Protein AF-A0A947CJM6-F1 (afdb_monomer_lite)

Sequence (156 aa):
FNEEPVSVTGTAVKIGDEDAYAATDVGSGFISVVLNGPQDYRLDVLNGTGSVVATSDRGGFGVEEAVQVSTTTGTYTLRVTVVDSTGGACDPPDFDGDCDVDFQDLLTMLASWGCVDCPADLDGGGVGFTDLLILLSAWGDFGGVEYQLEVLGRSG

Structure (mmCIF, N/CA/C/O backbone):
data_AF-A0A947CJM6-F1
#
_entry.id   AF-A0A947CJM6-F1
#
loop_
_atom_site.group_PDB
_atom_site.id
_atom_site.type_symbol
_atom_site.label_atom_id
_atom_site.label_alt_id
_atom_site.label_comp_id
_atom_site.label_asym_id
_atom_site.label_entity_id
_atom_site.label_seq_id
_atom_site.pdbx_PDB_ins_code
_atom_site.Cartn_x
_atom_site.Cartn_y
_atom_site.Cartn_z
_atom_site.occupancy
_atom_site.B_iso_or_equiv
_atom_site.auth_seq_id
_atom_site.auth_comp_id
_atom_site.auth_asym_id
_atom_site.auth_atom_id
_atom_site.pdbx_PDB_model_num
ATOM 1 N N . PHE A 1 1 ? -18.401 8.977 18.557 1.00 61.62 1 PHE A N 1
ATOM 2 C CA . PHE A 1 1 ? -18.809 8.421 17.253 1.00 61.62 1 PHE A CA 1
ATOM 3 C C . PHE A 1 1 ? -18.866 9.545 16.245 1.00 61.62 1 PHE A C 1
ATOM 5 O O . PHE A 1 1 ? -19.340 10.614 16.612 1.00 61.62 1 PHE A O 1
ATOM 12 N N . ASN A 1 2 ? -18.310 9.335 15.052 1.00 80.81 2 ASN A N 1
ATOM 13 C CA . ASN A 1 2 ? -18.264 10.349 14.002 1.00 80.81 2 ASN A CA 1
ATOM 14 C C . ASN A 1 2 ? -19.610 10.436 13.275 1.00 80.81 2 ASN A C 1
ATOM 16 O O . ASN A 1 2 ? -20.326 9.446 13.115 1.00 80.81 2 ASN A O 1
ATOM 20 N N . GLU A 1 3 ? -19.978 11.656 12.892 1.00 83.06 3 GLU A N 1
ATOM 21 C CA . GLU A 1 3 ? -21.223 11.920 12.167 1.00 83.06 3 GLU A CA 1
ATOM 22 C C . GLU A 1 3 ? -21.138 11.357 10.739 1.00 83.06 3 GLU A C 1
ATOM 24 O O . GLU A 1 3 ? -22.061 10.661 10.304 1.00 83.06 3 GLU A O 1
ATOM 29 N N . GLU A 1 4 ? -19.973 11.551 10.108 1.00 88.75 4 GLU A N 1
ATOM 30 C CA . GLU A 1 4 ? -19.600 11.122 8.756 1.00 88.75 4 GLU A CA 1
ATOM 31 C C . GLU A 1 4 ? -18.290 10.310 8.760 1.00 88.75 4 GLU A C 1
ATOM 33 O O . GLU A 1 4 ? -17.481 10.477 9.685 1.00 88.75 4 GLU A O 1
ATOM 38 N N . PRO A 1 5 ? -18.049 9.448 7.749 1.00 91.25 5 PRO A N 1
ATOM 39 C CA . PRO A 1 5 ? -16.796 8.711 7.614 1.00 91.25 5 PRO A CA 1
ATOM 40 C C . PRO A 1 5 ? -15.580 9.644 7.586 1.00 91.25 5 PRO A C 1
ATOM 42 O O . PRO A 1 5 ? -15.598 10.693 6.944 1.00 91.25 5 PRO A O 1
ATOM 45 N N . VAL A 1 6 ? -14.516 9.256 8.287 1.00 95.31 6 VAL A N 1
ATOM 46 C CA . VAL A 1 6 ? -13.206 9.911 8.180 1.00 95.31 6 VAL A CA 1
ATOM 47 C C . VAL A 1 6 ? -12.392 9.146 7.150 1.00 95.31 6 VAL A C 1
ATOM 49 O O . VAL A 1 6 ? -12.277 7.931 7.272 1.00 95.31 6 VAL A O 1
ATOM 52 N N . SER A 1 7 ? -11.836 9.854 6.171 1.00 94.81 7 SER A N 1
ATOM 53 C CA . SER A 1 7 ? -10.979 9.283 5.132 1.00 94.81 7 SER A CA 1
ATOM 54 C C . SER A 1 7 ? -9.518 9.670 5.368 1.00 94.81 7 SER A C 1
ATOM 56 O O . SER A 1 7 ? -9.224 10.801 5.770 1.00 94.81 7 SER A O 1
ATOM 58 N N . VAL A 1 8 ? -8.615 8.718 5.148 1.00 96.38 8 VAL A N 1
ATOM 59 C CA . VAL A 1 8 ? -7.165 8.872 5.239 1.00 96.38 8 VAL A CA 1
ATOM 60 C C . VAL A 1 8 ? -6.539 8.294 3.978 1.00 96.38 8 VAL A C 1
ATOM 62 O O . VAL A 1 8 ? -6.779 7.139 3.640 1.00 96.38 8 VAL A O 1
ATOM 65 N N . THR A 1 9 ? -5.707 9.087 3.309 1.00 95.19 9 THR A N 1
ATOM 66 C CA . THR A 1 9 ? -4.865 8.607 2.211 1.00 95.19 9 THR A CA 1
ATOM 67 C C . THR A 1 9 ? -3.552 8.076 2.775 1.00 95.19 9 THR A C 1
ATOM 69 O O . THR A 1 9 ? -2.869 8.788 3.517 1.00 95.19 9 THR A O 1
ATOM 72 N N . GLY A 1 10 ? -3.230 6.828 2.449 1.00 92.12 10 GLY A N 1
ATOM 73 C CA . GLY A 1 10 ? -1.949 6.192 2.748 1.00 92.12 10 GLY A CA 1
ATOM 74 C C . GLY A 1 10 ? -1.191 5.851 1.473 1.00 92.12 10 GLY A C 1
ATOM 75 O O . GLY A 1 10 ? -1.732 5.981 0.374 1.00 92.12 10 GLY A O 1
ATOM 76 N N . THR A 1 11 ? 0.060 5.424 1.620 1.00 87.12 11 THR A N 1
ATOM 77 C CA . THR A 1 11 ? 0.928 5.075 0.494 1.00 87.12 11 THR A CA 1
ATOM 78 C C . THR A 1 11 ? 1.601 3.753 0.798 1.00 87.12 11 THR A C 1
ATOM 80 O O . THR A 1 11 ? 2.413 3.678 1.709 1.00 87.12 11 THR A O 1
ATOM 83 N N . ALA A 1 12 ? 1.282 2.735 0.007 1.00 81.00 12 ALA A N 1
ATOM 84 C CA . ALA A 1 12 ? 1.970 1.458 0.036 1.00 81.00 12 ALA A CA 1
ATOM 85 C C . ALA A 1 12 ? 3.316 1.588 -0.674 1.00 81.00 12 ALA A C 1
ATOM 87 O O . ALA A 1 12 ? 3.343 1.858 -1.875 1.00 81.00 12 ALA A O 1
ATOM 88 N N . VAL A 1 13 ? 4.416 1.388 0.051 1.00 74.19 13 VAL A N 1
ATOM 89 C CA . VAL A 1 13 ? 5.767 1.520 -0.513 1.00 74.19 13 VAL A CA 1
ATOM 90 C C . VAL A 1 13 ? 6.457 0.195 -0.799 1.00 74.19 13 VAL A C 1
ATOM 92 O O . VAL A 1 13 ? 7.582 0.251 -1.268 1.00 74.19 13 VAL A O 1
ATOM 95 N N . LYS A 1 14 ? 5.858 -0.958 -0.461 1.00 74.38 14 LYS A N 1
ATOM 96 C CA . LYS A 1 14 ? 6.345 -2.310 -0.809 1.00 74.38 14 LYS A CA 1
ATOM 97 C C . LYS A 1 14 ? 5.405 -3.433 -0.387 1.00 74.38 14 LYS A C 1
ATOM 99 O O . LYS A 1 14 ? 4.573 -3.239 0.496 1.00 74.38 14 LYS A O 1
ATOM 104 N N . ILE A 1 15 ? 5.618 -4.649 -0.897 1.00 79.25 15 ILE A N 1
ATOM 105 C CA . ILE A 1 15 ? 5.040 -5.858 -0.285 1.00 79.25 15 ILE A CA 1
ATOM 106 C C . ILE A 1 15 ? 5.530 -5.988 1.167 1.00 79.25 15 ILE A C 1
ATOM 108 O O . ILE A 1 15 ? 6.717 -5.841 1.474 1.00 79.25 15 ILE A O 1
ATOM 112 N N . GLY A 1 16 ? 4.602 -6.273 2.082 1.00 82.62 16 GLY A N 1
ATOM 113 C CA . GLY A 1 16 ? 4.871 -6.351 3.516 1.00 82.62 16 GLY A CA 1
ATOM 114 C C . GLY A 1 16 ? 5.083 -4.995 4.189 1.00 82.62 16 GLY A C 1
ATOM 115 O O . GLY A 1 16 ? 5.429 -4.966 5.371 1.00 82.62 16 GLY A O 1
ATOM 116 N N . ASP A 1 17 ? 4.888 -3.888 3.468 1.00 86.12 17 ASP A N 1
ATOM 117 C CA . ASP A 1 17 ? 4.744 -2.578 4.087 1.00 86.12 17 ASP A CA 1
ATOM 118 C C . ASP A 1 17 ? 3.565 -2.583 5.063 1.00 86.12 17 ASP A C 1
ATOM 120 O O . ASP A 1 17 ? 2.527 -3.191 4.790 1.00 86.12 17 ASP A O 1
ATOM 124 N N . GLU A 1 18 ? 3.750 -1.939 6.213 1.00 93.44 18 GLU A N 1
ATOM 125 C CA . GLU A 1 18 ? 2.748 -1.859 7.271 1.00 93.44 18 GLU A CA 1
ATOM 126 C C . GLU A 1 18 ? 2.518 -0.404 7.669 1.00 93.44 18 GLU A C 1
ATOM 128 O O . GLU A 1 18 ? 3.366 0.227 8.304 1.00 93.44 18 GLU A O 1
ATOM 133 N N . ASP A 1 19 ? 1.304 0.070 7.420 1.00 95.19 19 ASP A N 1
ATOM 134 C CA . ASP A 1 19 ? 0.829 1.354 7.910 1.00 95.19 19 ASP A CA 1
ATOM 135 C C . ASP A 1 19 ? -0.121 1.159 9.090 1.00 95.19 19 ASP A C 1
ATOM 137 O O . ASP A 1 19 ? -0.973 0.266 9.102 1.00 95.19 19 ASP A O 1
ATOM 141 N N . ALA A 1 20 ? 0.006 2.014 10.107 1.00 96.62 20 ALA A N 1
ATOM 142 C CA . ALA A 1 20 ? -0.794 1.935 11.323 1.00 96.62 20 ALA A CA 1
ATOM 143 C C . ALA A 1 20 ? -1.471 3.269 11.655 1.00 96.62 20 ALA A C 1
ATOM 145 O O . ALA A 1 20 ? -0.815 4.271 11.947 1.00 96.62 20 ALA A O 1
ATOM 146 N N . TYR A 1 21 ? -2.801 3.245 11.723 1.00 97.31 21 TYR A N 1
ATOM 147 C CA . TYR A 1 21 ? -3.636 4.398 12.049 1.00 97.31 21 TYR A CA 1
ATOM 148 C C . TYR A 1 21 ? -4.348 4.203 13.382 1.00 97.31 21 TYR A C 1
ATOM 150 O O . TYR A 1 21 ? -4.883 3.133 13.673 1.00 97.31 21 TYR A O 1
ATOM 158 N N . ALA A 1 22 ? -4.381 5.247 14.208 1.00 96.56 22 ALA A N 1
ATOM 159 C CA . ALA A 1 22 ? -5.073 5.216 15.489 1.00 96.56 22 ALA A CA 1
ATOM 160 C C . ALA A 1 22 ? -6.489 5.795 15.363 1.00 96.56 22 ALA A C 1
ATOM 162 O O . ALA A 1 22 ? -6.661 6.976 15.070 1.00 96.56 22 ALA A O 1
ATOM 163 N N . ALA A 1 23 ? -7.498 4.983 15.670 1.00 94.75 23 ALA A N 1
ATOM 164 C CA . ALA A 1 23 ? -8.847 5.447 15.963 1.00 94.75 23 ALA A CA 1
ATOM 165 C C . ALA A 1 23 ? -8.960 5.677 17.477 1.00 94.75 23 ALA A C 1
ATOM 167 O O . ALA A 1 23 ? -9.034 4.723 18.256 1.00 94.75 23 ALA A O 1
ATOM 168 N N . THR A 1 24 ? -8.922 6.939 17.904 1.00 94.38 24 THR A N 1
ATOM 169 C CA . THR A 1 24 ? -9.022 7.338 19.317 1.00 94.38 24 THR A CA 1
ATOM 170 C C . THR A 1 24 ? -10.454 7.693 19.699 1.00 94.38 24 THR A C 1
ATOM 172 O O . THR A 1 24 ? -11.304 7.910 18.836 1.00 94.38 24 THR A O 1
ATOM 175 N N . ASP A 1 25 ? -10.727 7.746 21.006 1.00 92.19 25 ASP A N 1
ATOM 176 C CA . ASP A 1 25 ? -12.035 8.130 21.559 1.00 92.19 25 ASP A CA 1
ATOM 177 C C . ASP A 1 25 ? -13.211 7.328 20.970 1.00 92.19 25 ASP A C 1
ATOM 179 O O . ASP A 1 25 ? -14.347 7.805 20.848 1.00 92.19 25 ASP A O 1
ATOM 183 N N . VAL A 1 26 ? -12.938 6.071 20.605 1.00 94.12 26 VAL A N 1
ATOM 184 C CA . VAL A 1 26 ? -13.951 5.139 20.119 1.00 94.12 26 VAL A CA 1
ATOM 185 C C . VAL A 1 26 ? -14.883 4.831 21.282 1.00 94.12 26 VAL A C 1
ATOM 187 O O . VAL A 1 26 ? -14.425 4.597 22.397 1.00 94.12 26 VAL A O 1
ATOM 190 N N . GLY A 1 27 ? -16.193 4.876 21.038 1.00 92.94 27 GLY A N 1
ATOM 191 C CA . GLY A 1 27 ? -17.223 4.563 22.030 1.00 92.94 27 GLY A CA 1
ATOM 192 C C . GLY A 1 27 ? -17.668 3.101 21.978 1.00 92.94 27 GLY A C 1
ATOM 193 O O . GLY A 1 27 ? -17.211 2.317 21.146 1.00 92.94 27 GLY A O 1
ATOM 194 N N . SER A 1 28 ? -18.609 2.735 22.851 1.00 94.56 28 SER A N 1
ATOM 195 C CA . SER A 1 28 ? -19.275 1.429 22.771 1.00 94.56 28 SER A CA 1
ATOM 196 C C . SER A 1 28 ? -20.274 1.381 21.611 1.00 94.56 28 SER A C 1
ATOM 198 O O . SER A 1 28 ? -21.116 2.266 21.468 1.00 94.56 28 SER A O 1
ATOM 200 N N . GLY A 1 29 ? -20.161 0.370 20.754 1.00 94.75 29 GLY A N 1
ATOM 201 C CA . GLY A 1 29 ? -20.936 0.277 19.517 1.00 94.75 29 GLY A CA 1
ATOM 202 C C . GLY A 1 29 ? -20.188 -0.539 18.478 1.00 94.75 29 GLY A C 1
ATOM 203 O O . GLY A 1 29 ? -19.789 -1.666 18.768 1.00 94.75 29 GLY A O 1
ATOM 204 N N . PHE A 1 30 ? -19.982 0.025 17.291 1.00 95.25 30 PHE A N 1
ATOM 205 C CA . PHE A 1 30 ? -19.154 -0.586 16.257 1.00 95.25 30 PHE A CA 1
ATOM 206 C C . PHE A 1 30 ? -18.370 0.451 15.455 1.00 95.25 30 PHE A C 1
ATOM 208 O O . PHE A 1 30 ? -18.788 1.604 15.325 1.00 95.25 30 PHE A O 1
ATOM 215 N N . ILE A 1 31 ? -17.267 0.010 14.856 1.00 96.38 31 ILE A N 1
ATOM 216 C CA . ILE A 1 31 ? -16.603 0.711 13.754 1.00 96.38 31 ILE A CA 1
ATOM 217 C C . ILE A 1 31 ? -16.726 -0.124 12.483 1.00 96.38 31 ILE A C 1
ATOM 219 O O . ILE A 1 31 ? -16.662 -1.350 12.529 1.00 96.38 31 ILE A O 1
ATOM 223 N N . SER A 1 32 ? -16.943 0.556 11.366 1.00 96.44 32 SER A N 1
ATOM 224 C CA . SER A 1 32 ? -16.859 0.022 10.011 1.00 96.44 32 SER A CA 1
ATOM 225 C C . SER A 1 32 ? -15.638 0.651 9.368 1.00 96.44 32 SER A C 1
ATOM 227 O O . SER A 1 32 ? -15.464 1.868 9.449 1.00 96.44 32 SER A O 1
ATOM 229 N N . VAL A 1 33 ? -14.790 -0.178 8.785 1.00 97.06 33 VAL A N 1
ATOM 230 C CA . VAL A 1 33 ? -13.552 0.240 8.143 1.00 97.06 33 VAL A CA 1
ATOM 231 C C . VAL A 1 33 ? -13.589 -0.294 6.727 1.00 97.06 33 VAL A C 1
ATOM 233 O O . VAL A 1 33 ? -13.884 -1.475 6.540 1.00 97.06 33 VAL A O 1
ATOM 236 N N . VAL A 1 34 ? -13.336 0.583 5.767 1.00 96.19 34 VAL A N 1
ATOM 237 C CA . VAL A 1 34 ? -13.253 0.269 4.343 1.00 96.19 34 VAL A CA 1
ATOM 238 C C . VAL A 1 34 ? -11.881 0.723 3.868 1.00 96.19 34 VAL A C 1
ATOM 240 O O . VAL A 1 34 ? -11.470 1.842 4.157 1.00 96.19 34 VAL A O 1
ATOM 243 N N . LEU A 1 35 ? -11.171 -0.147 3.173 1.00 95.88 35 LEU A N 1
ATOM 244 C CA . LEU A 1 35 ? -9.894 0.116 2.540 1.00 95.88 35 LEU A CA 1
ATOM 245 C C . LEU A 1 35 ? -10.073 -0.110 1.043 1.00 95.88 35 LEU A C 1
ATOM 247 O O . LEU A 1 35 ? -10.676 -1.094 0.616 1.00 95.88 35 LEU A O 1
ATOM 251 N N . ASN A 1 36 ? -9.597 0.842 0.255 1.00 92.19 36 ASN A N 1
ATOM 252 C CA . ASN A 1 36 ? -9.654 0.778 -1.192 1.00 92.19 36 ASN A CA 1
ATOM 253 C C . ASN A 1 36 ? -8.326 1.260 -1.762 1.00 92.19 36 ASN A C 1
ATOM 255 O O . ASN A 1 36 ? -7.898 2.383 -1.500 1.00 92.19 36 ASN A O 1
ATOM 259 N N . GLY A 1 37 ? -7.688 0.418 -2.555 1.00 88.31 37 GLY A N 1
ATOM 260 C CA . GLY A 1 37 ? -6.484 0.748 -3.289 1.00 88.31 37 GLY A CA 1
ATOM 261 C C . GLY A 1 37 ? -6.279 -0.267 -4.408 1.00 88.31 37 GLY A C 1
ATOM 262 O O . GLY A 1 37 ? -7.024 -1.240 -4.503 1.00 88.31 37 GLY A O 1
ATOM 263 N N . PRO A 1 38 ? -5.295 -0.045 -5.281 1.00 83.50 38 PRO A N 1
ATOM 264 C CA . PRO A 1 38 ? -5.051 -0.921 -6.424 1.00 83.50 38 PRO A CA 1
ATOM 265 C C . PRO A 1 38 ? -4.290 -2.210 -6.073 1.00 83.50 38 PRO A C 1
ATOM 267 O O . PRO A 1 38 ? -4.341 -3.148 -6.863 1.00 83.50 38 PRO A O 1
ATOM 270 N N . GLN A 1 39 ? -3.599 -2.270 -4.929 1.00 83.31 39 GLN A N 1
ATOM 271 C CA . GLN A 1 39 ? -2.867 -3.468 -4.491 1.00 83.31 39 GLN A CA 1
ATOM 272 C C . GLN A 1 39 ? -3.782 -4.476 -3.779 1.00 83.31 39 GLN A C 1
ATOM 274 O O . GLN A 1 39 ? -4.969 -4.208 -3.591 1.00 83.31 39 GLN A O 1
ATOM 279 N N . ASP A 1 40 ? -3.239 -5.641 -3.421 1.00 87.06 40 ASP A N 1
ATOM 280 C CA . ASP A 1 40 ? -3.901 -6.596 -2.530 1.00 87.06 40 ASP A CA 1
ATOM 281 C C . ASP A 1 40 ? -3.500 -6.279 -1.088 1.00 87.06 40 ASP A C 1
ATOM 283 O O . ASP A 1 40 ? -2.312 -6.317 -0.730 1.00 87.06 40 ASP A O 1
ATOM 287 N N . TYR A 1 41 ? -4.480 -5.934 -0.257 1.00 91.31 41 TYR A N 1
ATOM 288 C CA . TYR A 1 41 ? -4.225 -5.528 1.113 1.00 91.31 41 TYR A CA 1
ATOM 289 C C . TYR A 1 41 ? -4.833 -6.501 2.113 1.00 91.31 41 TYR A C 1
ATOM 291 O O . TYR A 1 41 ? -5.884 -7.111 1.944 1.00 91.31 41 TYR A O 1
ATOM 299 N N . ARG A 1 42 ? -4.197 -6.545 3.275 1.00 95.06 42 ARG A N 1
ATOM 300 C CA . ARG A 1 42 ? -4.777 -7.079 4.491 1.00 95.06 42 ARG A CA 1
ATOM 301 C C . ARG A 1 42 ? -5.015 -5.945 5.465 1.00 95.06 42 ARG A C 1
ATOM 303 O O . ARG A 1 42 ? -4.113 -5.182 5.802 1.00 95.06 42 ARG A O 1
ATOM 310 N N . LEU A 1 43 ? -6.236 -5.895 5.976 1.00 97.25 43 LEU A N 1
ATOM 311 C CA . LEU A 1 43 ? -6.669 -4.959 6.997 1.00 97.25 43 LEU A CA 1
ATOM 312 C C . LEU A 1 43 ? -6.862 -5.694 8.325 1.00 97.25 43 LEU A C 1
ATOM 314 O O . LEU A 1 43 ? -7.789 -6.491 8.475 1.00 97.25 43 LEU A O 1
ATOM 318 N N . ASP A 1 44 ? -6.030 -5.387 9.316 1.00 98.06 44 ASP A N 1
ATOM 319 C CA . ASP A 1 44 ? -6.203 -5.838 10.696 1.00 98.06 44 ASP A CA 1
ATOM 320 C C . ASP A 1 44 ? -6.737 -4.694 11.571 1.00 98.06 44 ASP A C 1
ATOM 322 O O . ASP A 1 44 ? -6.233 -3.570 11.557 1.00 98.06 44 ASP A O 1
ATOM 326 N N . VAL A 1 45 ? -7.722 -4.994 12.415 1.00 98.12 45 VAL A N 1
ATOM 327 C CA . VAL A 1 45 ? -8.169 -4.098 13.485 1.00 98.12 45 VAL A CA 1
ATOM 328 C C . VAL A 1 45 ? -7.680 -4.645 14.813 1.00 98.12 45 VAL A C 1
ATOM 330 O O . VAL A 1 45 ? -8.022 -5.765 15.193 1.00 98.12 45 VAL A O 1
ATOM 333 N N . LEU A 1 46 ? -6.906 -3.852 15.547 1.00 98.38 46 LEU A N 1
ATOM 334 C CA . LEU A 1 46 ? -6.351 -4.201 16.847 1.00 98.38 46 LEU A CA 1
ATOM 335 C C . LEU A 1 46 ? -7.000 -3.359 17.945 1.00 98.38 46 LEU A C 1
ATOM 337 O O . LEU A 1 46 ? -7.266 -2.173 17.763 1.00 98.38 46 LEU A O 1
ATOM 341 N N . ASN A 1 47 ? -7.254 -3.963 19.103 1.00 97.00 47 ASN A N 1
ATOM 342 C CA . ASN A 1 47 ? -7.736 -3.242 20.281 1.00 97.00 47 ASN A CA 1
ATOM 343 C C . ASN A 1 47 ? -6.595 -2.495 21.005 1.00 97.00 47 ASN A C 1
ATOM 345 O O . ASN A 1 47 ? -5.420 -2.629 20.664 1.00 97.00 47 ASN A O 1
ATOM 349 N N . GLY A 1 48 ? -6.928 -1.769 22.076 1.00 94.44 48 GLY A N 1
ATOM 350 C CA . GLY A 1 48 ? -5.949 -1.024 22.879 1.00 94.44 48 GLY A CA 1
ATOM 351 C C . GLY A 1 48 ? -4.875 -1.871 23.581 1.00 94.44 48 GLY A C 1
ATOM 352 O O . GLY A 1 48 ? -3.926 -1.305 24.116 1.00 94.44 48 GLY A O 1
ATOM 353 N N . THR A 1 49 ? -4.991 -3.207 23.587 1.00 95.75 49 THR A N 1
ATOM 354 C CA . THR A 1 49 ? -3.938 -4.120 24.071 1.00 95.75 49 THR A CA 1
ATOM 355 C C . THR A 1 49 ? -3.053 -4.658 22.943 1.00 95.75 49 THR A C 1
ATOM 357 O O . THR A 1 49 ? -2.173 -5.472 23.205 1.00 95.75 49 THR A O 1
ATOM 360 N N . GLY A 1 50 ? -3.287 -4.241 21.694 1.00 95.00 50 GLY A N 1
ATOM 361 C CA . GLY A 1 50 ? -2.575 -4.726 20.512 1.00 95.00 50 GLY A CA 1
ATOM 362 C C . GLY A 1 50 ? -3.020 -6.113 20.045 1.00 95.00 50 GLY A C 1
ATOM 363 O O . GLY A 1 50 ? -2.312 -6.752 19.274 1.00 95.00 50 GLY A O 1
ATOM 364 N N . SER A 1 51 ? -4.166 -6.617 20.510 1.00 96.81 51 SER A N 1
ATOM 365 C CA . SER A 1 51 ? -4.722 -7.882 20.025 1.00 96.81 51 SER A CA 1
ATOM 366 C C . SER A 1 51 ? -5.588 -7.633 18.799 1.00 96.81 51 SER A C 1
ATOM 368 O O . SER A 1 51 ? -6.465 -6.770 18.840 1.00 96.81 51 SER A O 1
ATOM 370 N N . VAL A 1 52 ? -5.373 -8.412 17.738 1.00 97.69 52 VAL A N 1
ATOM 371 C CA . VAL A 1 52 ? -6.233 -8.401 16.548 1.00 97.69 52 VAL A CA 1
ATOM 372 C C . VAL A 1 52 ? -7.635 -8.859 16.952 1.00 97.69 52 VAL A C 1
ATOM 374 O O . VAL A 1 52 ? -7.813 -9.953 17.487 1.00 97.69 52 VAL A O 1
ATOM 377 N N . VAL A 1 53 ? -8.621 -7.995 16.735 1.00 97.56 53 VAL A N 1
ATOM 378 C CA . VAL A 1 53 ? -10.043 -8.250 17.002 1.00 97.56 53 VAL A CA 1
ATOM 379 C C . VAL A 1 53 ? -10.842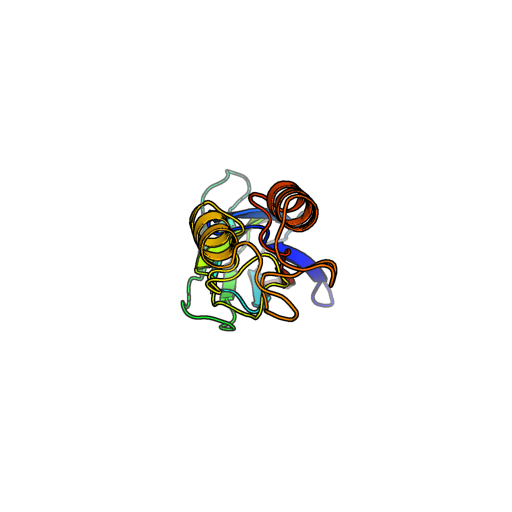 -8.502 15.729 1.00 97.56 53 VAL A C 1
ATOM 381 O O . VAL A 1 53 ? -11.932 -9.064 15.808 1.00 97.56 53 VAL A O 1
ATOM 384 N N . ALA A 1 54 ? -10.310 -8.115 14.570 1.00 97.25 54 ALA A N 1
ATOM 385 C CA . ALA A 1 54 ? -10.864 -8.450 13.268 1.00 97.25 54 ALA A CA 1
ATOM 386 C C . ALA A 1 54 ? -9.779 -8.374 12.182 1.00 97.25 54 ALA A C 1
ATOM 388 O O . ALA A 1 54 ? -8.849 -7.581 12.305 1.00 97.25 54 ALA A O 1
ATOM 389 N N . THR A 1 55 ? -9.940 -9.165 11.122 1.00 96.94 55 THR A N 1
ATOM 390 C CA . THR A 1 55 ? -9.084 -9.160 9.928 1.00 96.94 55 THR A CA 1
ATOM 391 C C . THR A 1 55 ? -9.974 -9.226 8.692 1.00 96.94 55 THR A C 1
ATOM 393 O O . THR A 1 55 ? -10.947 -9.984 8.679 1.00 96.94 55 THR A O 1
ATOM 396 N N . SER A 1 56 ? -9.637 -8.457 7.663 1.00 96.12 56 SER A N 1
ATOM 397 C CA . SER A 1 56 ? -10.152 -8.608 6.306 1.00 96.12 56 SER A CA 1
ATOM 398 C C . SER A 1 56 ? -8.974 -8.792 5.362 1.00 96.12 56 SER A C 1
ATOM 400 O O . SER A 1 56 ? -8.051 -7.989 5.362 1.00 96.12 56 SER A O 1
ATOM 402 N N . ASP A 1 57 ? -9.037 -9.858 4.581 1.00 92.25 57 ASP A N 1
ATOM 403 C CA . ASP A 1 57 ? -8.081 -10.234 3.543 1.00 92.25 57 ASP A CA 1
ATOM 404 C C . ASP A 1 57 ? -8.940 -10.901 2.468 1.00 92.25 57 ASP A C 1
ATOM 406 O O . ASP A 1 57 ? -9.195 -12.110 2.501 1.00 92.25 57 ASP A O 1
ATOM 410 N N . ARG A 1 58 ? -9.617 -10.067 1.665 1.00 85.38 58 ARG A N 1
ATOM 411 C CA . ARG A 1 58 ? -10.544 -10.578 0.641 1.00 85.38 58 ARG A CA 1
ATOM 412 C C . ARG A 1 58 ? -9.783 -11.123 -0.565 1.00 85.38 58 ARG A C 1
ATOM 414 O O . ARG A 1 58 ? -10.390 -11.873 -1.335 1.00 85.38 58 ARG A O 1
ATOM 421 N N . GLY A 1 59 ? -8.488 -10.817 -0.639 1.00 74.81 59 GLY A N 1
ATOM 422 C CA . GLY A 1 59 ? -7.562 -11.242 -1.662 1.00 74.81 59 GLY A CA 1
ATOM 423 C C . GLY A 1 59 ? -7.866 -10.615 -3.013 1.00 74.81 59 GLY A C 1
ATOM 424 O O . GLY A 1 59 ? -9.019 -10.359 -3.378 1.00 74.81 59 GLY A O 1
ATOM 425 N N . GLY A 1 60 ? -6.819 -10.486 -3.811 1.00 69.25 60 GLY A N 1
ATOM 426 C CA . GLY A 1 60 ? -6.913 -10.006 -5.175 1.00 69.25 60 GLY A CA 1
ATOM 427 C C . GLY A 1 60 ? -6.867 -8.487 -5.289 1.00 69.25 60 GLY A C 1
ATOM 428 O O . GLY A 1 60 ? -7.274 -7.722 -4.426 1.00 69.25 60 GLY A O 1
ATOM 429 N N . PHE A 1 61 ? -6.367 -8.058 -6.434 1.00 71.75 61 PHE A N 1
ATOM 430 C CA . PHE A 1 61 ? -6.018 -6.671 -6.692 1.00 71.75 61 PHE A CA 1
ATOM 431 C C . PHE A 1 61 ? -7.227 -5.782 -6.934 1.00 71.75 61 PHE A C 1
ATOM 433 O O . PHE A 1 61 ? -8.181 -6.178 -7.617 1.00 71.75 61 PHE A O 1
ATOM 440 N N . GLY A 1 62 ? -7.175 -4.559 -6.407 1.00 70.69 62 GLY A N 1
ATOM 441 C CA . GLY A 1 62 ? -8.288 -3.619 -6.513 1.00 70.69 62 GLY A CA 1
ATOM 442 C C . GLY A 1 62 ? -9.549 -4.095 -5.789 1.00 70.69 62 GLY A C 1
ATOM 443 O O . GLY A 1 62 ? -10.633 -3.548 -6.017 1.00 70.69 62 GLY A O 1
ATOM 444 N N . VAL A 1 63 ? -9.437 -5.145 -4.971 1.00 80.56 63 VAL A N 1
ATOM 445 C CA . VAL A 1 63 ? -10.521 -5.621 -4.128 1.00 80.56 63 VAL A CA 1
ATOM 446 C C . VAL A 1 63 ? -10.483 -4.815 -2.844 1.00 80.56 63 VAL A C 1
ATOM 448 O O . VAL A 1 63 ? -9.454 -4.620 -2.225 1.00 80.56 63 VAL A O 1
ATOM 451 N N . GLU A 1 64 ? -11.645 -4.309 -2.468 1.00 86.81 64 GLU A N 1
ATOM 452 C CA . GLU A 1 64 ? -11.842 -3.597 -1.215 1.00 86.81 64 GLU A CA 1
ATOM 453 C C . GLU A 1 64 ? -11.745 -4.556 -0.022 1.00 86.81 64 GLU A C 1
ATOM 455 O O . GLU A 1 64 ? -12.510 -5.528 0.051 1.00 86.81 64 GLU A O 1
ATOM 460 N N . GLU A 1 65 ? -10.954 -4.220 0.994 1.00 94.06 65 GLU A N 1
ATOM 461 C CA . GLU A 1 65 ? -11.097 -4.781 2.333 1.00 94.06 65 GLU A CA 1
ATOM 462 C C . GLU A 1 65 ? -12.141 -3.972 3.089 1.00 94.06 65 GLU A C 1
ATOM 464 O O . GLU A 1 65 ? -12.037 -2.759 3.242 1.00 94.06 65 GLU A O 1
ATOM 469 N N . ALA A 1 66 ? -13.144 -4.644 3.647 1.00 95.06 66 ALA A N 1
ATOM 470 C CA . ALA A 1 66 ? -14.006 -3.981 4.612 1.00 95.06 66 ALA A CA 1
ATOM 471 C C . ALA A 1 66 ? -14.420 -4.907 5.734 1.00 95.06 66 ALA A C 1
ATOM 473 O O . ALA A 1 66 ? -14.772 -6.073 5.519 1.00 95.06 66 ALA A O 1
ATOM 474 N N . VAL A 1 67 ? -14.411 -4.338 6.931 1.00 96.44 67 VAL A N 1
ATOM 475 C CA . VAL A 1 67 ? -14.664 -5.032 8.182 1.00 96.44 67 VAL A CA 1
ATOM 476 C C . VAL A 1 67 ? -15.504 -4.158 9.101 1.00 96.44 67 VAL A C 1
ATOM 478 O O . VAL A 1 67 ? -15.301 -2.950 9.209 1.00 96.44 67 VAL A O 1
ATOM 481 N N . GLN A 1 68 ? -16.454 -4.783 9.789 1.00 96.31 68 GLN A N 1
ATOM 482 C CA . GLN A 1 68 ? -17.205 -4.162 10.871 1.00 96.31 68 GLN A CA 1
ATOM 483 C C . GLN A 1 68 ? -16.879 -4.902 12.164 1.00 96.31 68 GLN A C 1
ATOM 485 O O . GLN A 1 68 ? -16.953 -6.130 12.215 1.00 96.31 68 GLN A O 1
ATOM 490 N N . VAL A 1 69 ? -16.527 -4.166 13.214 1.00 96.25 69 VAL A N 1
ATOM 491 C CA . VAL A 1 69 ? -16.163 -4.751 14.506 1.00 96.25 69 VAL A CA 1
ATOM 492 C C . VAL A 1 69 ? -16.863 -4.029 15.644 1.00 96.25 69 VAL A C 1
ATOM 494 O O . VAL A 1 69 ? -16.939 -2.800 15.672 1.00 96.25 69 VAL A O 1
ATOM 497 N N . SER A 1 70 ? -17.387 -4.806 16.592 1.00 96.31 70 SER A N 1
ATOM 498 C CA . SER A 1 70 ? -17.964 -4.271 17.822 1.00 96.31 70 SER A CA 1
ATOM 499 C C . SER A 1 70 ? -16.873 -3.677 18.704 1.00 96.31 70 SER A C 1
ATOM 501 O O . SER A 1 70 ? -15.821 -4.286 18.909 1.00 96.31 70 SER A O 1
ATOM 503 N N . THR A 1 71 ? -17.142 -2.510 19.273 1.00 95.81 71 THR A N 1
ATOM 504 C CA . THR A 1 71 ? -16.170 -1.756 20.060 1.00 95.81 71 THR A CA 1
ATOM 505 C C . THR A 1 71 ? -16.635 -1.532 21.488 1.00 95.81 71 THR A C 1
ATOM 507 O O . THR A 1 71 ? -17.825 -1.399 21.780 1.00 95.81 71 THR A O 1
ATOM 510 N N . THR A 1 72 ? -15.665 -1.459 22.393 1.00 95.19 72 THR A N 1
ATOM 511 C CA . THR A 1 72 ? -15.806 -0.845 23.716 1.00 95.19 72 THR A CA 1
ATOM 512 C C . THR A 1 72 ? -15.091 0.497 23.718 1.00 95.19 72 THR A C 1
ATOM 514 O O . THR A 1 72 ? -14.296 0.772 22.822 1.00 95.19 72 THR A O 1
ATOM 517 N N . THR A 1 73 ? -15.328 1.321 24.741 1.00 94.88 73 THR A N 1
ATOM 518 C CA . THR A 1 73 ? -14.636 2.606 24.838 1.00 94.88 73 THR A CA 1
ATOM 519 C C . THR A 1 73 ? -13.118 2.42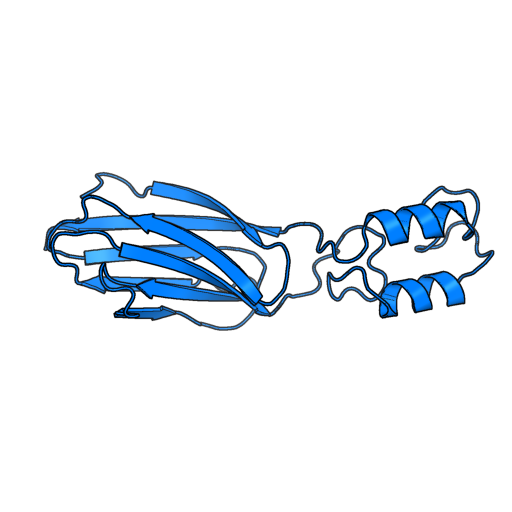2 24.867 1.00 94.88 73 THR A C 1
ATOM 521 O O . THR A 1 73 ? -12.616 1.673 25.707 1.00 94.88 73 THR A O 1
ATOM 524 N N . GLY A 1 74 ? -12.391 3.104 23.983 1.00 94.81 74 GLY A N 1
ATOM 525 C CA . GLY A 1 74 ? -10.931 3.039 23.948 1.00 94.81 74 GLY A CA 1
ATOM 526 C C . GLY A 1 74 ? -10.317 3.468 22.619 1.00 94.81 74 GLY A C 1
ATOM 527 O O . GLY A 1 74 ? -10.939 4.167 21.822 1.00 94.81 74 GLY A O 1
ATOM 528 N N . THR A 1 75 ? -9.079 3.029 22.405 1.00 96.50 75 THR A N 1
ATOM 529 C CA . THR A 1 75 ? -8.327 3.237 21.163 1.00 96.50 75 THR A CA 1
ATOM 530 C C . THR A 1 75 ? -8.221 1.923 20.405 1.00 96.50 75 THR A C 1
ATOM 532 O O . THR A 1 75 ? -7.984 0.875 21.012 1.00 96.50 75 THR A O 1
ATOM 535 N N . TYR A 1 76 ? -8.366 1.999 19.087 1.00 97.62 76 TYR A N 1
ATOM 536 C CA . TYR A 1 76 ? -8.142 0.895 18.163 1.00 97.62 76 TYR A CA 1
ATOM 537 C C . TYR A 1 76 ? -7.062 1.279 17.156 1.00 97.62 76 TYR A C 1
ATOM 539 O O . TYR A 1 76 ? -6.941 2.446 16.781 1.00 97.62 76 TYR A O 1
ATOM 547 N N . THR A 1 77 ? -6.282 0.298 16.719 1.00 98.31 77 THR A N 1
ATOM 548 C CA . THR A 1 77 ? -5.309 0.462 15.639 1.00 98.31 77 THR A CA 1
ATOM 549 C C . THR A 1 77 ? -5.846 -0.214 14.392 1.00 98.31 77 THR A C 1
ATOM 551 O O . THR A 1 77 ? -6.240 -1.375 14.443 1.00 98.31 77 THR A O 1
ATOM 554 N N . LEU A 1 78 ? -5.855 0.514 13.285 1.00 97.88 78 LEU A N 1
ATOM 555 C CA . LEU A 1 78 ? -6.123 -0.003 11.953 1.00 97.88 78 LEU A CA 1
ATOM 556 C C . LEU A 1 78 ? -4.768 -0.220 11.302 1.00 97.88 78 LEU A C 1
ATOM 558 O O . LEU A 1 78 ? -4.021 0.743 11.128 1.00 97.88 78 LEU A O 1
ATOM 562 N N . ARG A 1 79 ? -4.426 -1.473 11.033 1.00 97.62 79 ARG A N 1
ATOM 563 C CA . ARG A 1 79 ? -3.182 -1.833 10.369 1.00 97.62 79 ARG A CA 1
ATOM 564 C C . ARG A 1 79 ? -3.490 -2.276 8.954 1.00 97.62 79 ARG A C 1
ATOM 566 O O . ARG A 1 79 ? -4.272 -3.204 8.766 1.00 97.62 79 ARG A O 1
ATOM 573 N N . VAL A 1 80 ? -2.870 -1.601 8.003 1.00 96.38 80 VAL A N 1
ATOM 574 C CA . VAL A 1 80 ? -2.917 -1.928 6.584 1.00 96.38 80 VAL A CA 1
ATOM 575 C C . VAL A 1 80 ? -1.597 -2.593 6.234 1.00 96.38 80 VAL A C 1
ATOM 577 O O . VAL A 1 80 ? -0.540 -2.063 6.566 1.00 96.38 80 VAL A O 1
ATOM 580 N N . THR A 1 81 ? -1.661 -3.758 5.601 1.00 94.12 81 THR A N 1
ATOM 581 C CA . THR A 1 81 ? -0.491 -4.494 5.127 1.00 94.12 81 THR A CA 1
ATOM 582 C C . THR A 1 81 ? -0.661 -4.804 3.654 1.00 94.12 81 THR A C 1
ATOM 584 O O . THR A 1 81 ? -1.697 -5.335 3.268 1.00 94.12 81 THR A O 1
ATOM 587 N N . VAL A 1 82 ? 0.350 -4.526 2.839 1.00 89.06 82 VAL A N 1
ATOM 588 C CA . VAL A 1 82 ? 0.367 -4.972 1.438 1.00 89.06 82 VAL A CA 1
ATOM 589 C C . VAL A 1 82 ? 0.729 -6.454 1.411 1.00 89.06 82 VAL A C 1
ATOM 591 O O . VAL A 1 82 ? 1.797 -6.837 1.895 1.00 89.06 82 VAL A O 1
ATOM 594 N N . VAL A 1 83 ? -0.164 -7.295 0.892 1.00 87.19 83 VAL A N 1
ATOM 595 C CA . VAL A 1 83 ? 0.020 -8.757 0.854 1.00 87.19 83 VAL A CA 1
ATOM 596 C C . VAL A 1 83 ? 0.534 -9.213 -0.501 1.00 87.19 83 VAL A C 1
ATOM 598 O O . VAL A 1 83 ? 1.381 -10.102 -0.560 1.00 87.19 83 VAL A O 1
ATOM 601 N N . ASP A 1 84 ? 0.046 -8.583 -1.562 1.00 78.12 84 ASP A N 1
ATOM 602 C CA . ASP A 1 84 ? 0.460 -8.821 -2.937 1.00 78.12 84 ASP A CA 1
ATOM 603 C C . ASP A 1 84 ? 0.379 -7.498 -3.711 1.00 78.12 84 ASP A C 1
ATOM 605 O O . ASP A 1 84 ? -0.420 -6.614 -3.377 1.00 78.12 84 ASP A O 1
ATOM 609 N N . SER A 1 85 ? 1.196 -7.355 -4.748 1.00 69.94 85 SER A N 1
ATOM 610 C CA . SER A 1 85 ? 1.142 -6.213 -5.653 1.00 69.94 85 SER A CA 1
ATOM 611 C C . SER A 1 85 ? 0.934 -6.658 -7.091 1.00 69.94 85 SER A C 1
ATOM 613 O O . SER A 1 85 ? 1.683 -7.465 -7.633 1.00 69.94 85 SER A O 1
ATOM 615 N N . THR A 1 86 ? -0.097 -6.119 -7.747 1.00 58.03 86 THR A N 1
ATOM 616 C CA . THR A 1 86 ? -0.174 -6.227 -9.205 1.00 58.03 86 THR A CA 1
ATOM 617 C C . THR A 1 86 ? 0.757 -5.196 -9.773 1.00 58.03 86 THR A C 1
ATOM 619 O O . THR A 1 86 ? 0.614 -4.024 -9.425 1.00 58.03 86 THR A O 1
ATOM 622 N N . GLY A 1 87 ? 1.574 -5.621 -10.733 1.00 52.41 87 GLY A N 1
ATOM 623 C CA . GLY A 1 87 ? 2.192 -4.779 -11.749 1.00 52.41 87 GLY A CA 1
ATOM 624 C C . GLY A 1 87 ? 1.189 -3.869 -12.461 1.00 52.41 87 GLY A C 1
ATOM 625 O O . GLY A 1 87 ? 0.808 -4.093 -13.612 1.00 52.41 87 GLY A O 1
ATOM 626 N N . GLY A 1 88 ? 0.738 -2.817 -11.776 1.00 49.00 88 GLY A N 1
ATOM 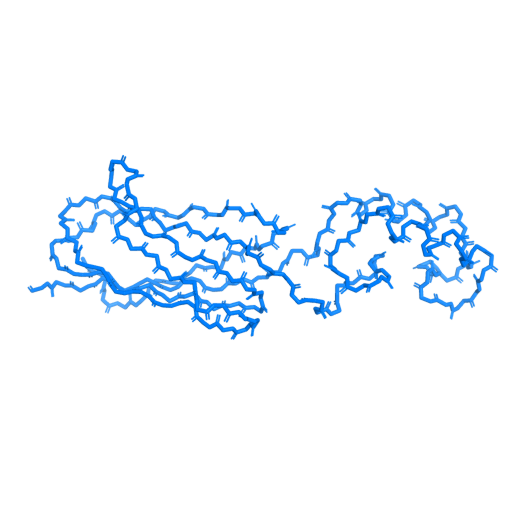627 C CA . GLY A 1 88 ? 0.473 -1.547 -12.425 1.00 49.00 88 GLY A CA 1
ATOM 628 C C . GLY A 1 88 ? 1.772 -1.107 -13.086 1.00 49.00 88 GLY A C 1
ATOM 629 O O . GLY A 1 88 ? 2.837 -1.548 -12.678 1.00 49.00 88 GLY A O 1
ATOM 630 N N . ALA A 1 89 ? 1.700 -0.296 -14.140 1.00 50.06 89 ALA A N 1
ATOM 631 C CA . ALA A 1 89 ? 2.908 0.267 -14.729 1.00 50.06 89 ALA A CA 1
ATOM 632 C C . ALA A 1 89 ? 3.577 1.162 -13.677 1.00 50.06 89 ALA A C 1
ATOM 634 O O . ALA A 1 89 ? 3.256 2.344 -13.577 1.00 50.06 89 ALA A O 1
ATOM 635 N N . CYS A 1 90 ? 4.416 0.564 -12.842 1.00 61.94 90 CYS A N 1
ATOM 636 C CA . CYS A 1 90 ? 5.368 1.270 -12.033 1.00 61.94 90 CYS A CA 1
ATOM 637 C C . CYS A 1 90 ? 6.298 1.969 -13.023 1.00 61.94 90 CYS A C 1
ATOM 639 O O . CYS A 1 90 ? 6.653 1.429 -14.078 1.00 61.94 90 CYS A O 1
ATOM 641 N N . ASP A 1 91 ? 6.505 3.263 -12.788 1.00 70.94 91 ASP A N 1
ATOM 642 C CA . ASP A 1 91 ? 7.279 4.080 -13.709 1.00 70.94 91 ASP A CA 1
ATOM 643 C C . ASP A 1 91 ? 8.700 3.493 -13.819 1.00 70.94 91 ASP A C 1
ATOM 645 O O . ASP A 1 91 ? 9.201 2.912 -12.850 1.00 70.94 91 ASP A O 1
ATOM 649 N N . PRO A 1 92 ? 9.382 3.637 -14.971 1.00 81.25 92 PRO A N 1
ATOM 650 C CA . PRO A 1 92 ? 10.778 3.238 -15.088 1.00 81.25 92 PRO A CA 1
ATOM 651 C C . PRO A 1 92 ? 11.591 3.793 -13.905 1.00 81.25 92 PRO A C 1
ATOM 653 O O . PRO A 1 92 ? 11.431 4.971 -13.565 1.00 81.25 92 PRO A O 1
ATOM 656 N N . PRO A 1 93 ? 12.467 2.987 -13.286 1.00 87.31 93 PRO A N 1
ATOM 657 C CA . PRO A 1 93 ? 13.220 1.903 -13.911 1.00 87.31 93 PRO A CA 1
ATOM 658 C C . PRO A 1 93 ? 12.806 0.474 -13.512 1.00 87.31 93 PRO A C 1
ATOM 660 O O . PRO A 1 93 ? 13.651 -0.411 -13.612 1.00 87.31 93 PRO A O 1
ATOM 663 N N . ASP A 1 94 ? 11.554 0.243 -13.107 1.00 86.19 94 ASP A N 1
ATOM 664 C CA . ASP A 1 94 ? 10.972 -1.110 -13.080 1.00 86.19 94 ASP A CA 1
ATOM 665 C C . ASP A 1 94 ? 10.750 -1.583 -14.530 1.00 86.19 94 ASP A C 1
ATOM 667 O O . ASP A 1 94 ? 10.017 -0.965 -15.313 1.00 86.19 94 ASP A O 1
ATOM 671 N N . PHE A 1 95 ? 11.449 -2.641 -14.931 1.00 87.56 95 PHE A N 1
ATOM 672 C CA . PHE A 1 95 ? 11.433 -3.161 -16.294 1.00 87.56 95 PHE A CA 1
ATOM 673 C C . PHE A 1 95 ? 10.785 -4.532 -16.430 1.00 87.56 95 PHE A C 1
ATOM 675 O O . PHE A 1 95 ? 10.493 -4.930 -17.566 1.00 87.56 95 PHE A O 1
ATOM 682 N N . ASP A 1 96 ? 10.599 -5.270 -15.339 1.00 83.88 96 ASP A N 1
ATOM 683 C CA . ASP A 1 96 ? 9.918 -6.563 -15.376 1.00 83.88 96 ASP A CA 1
ATOM 684 C C . ASP A 1 96 ? 8.451 -6.494 -14.916 1.00 83.88 96 ASP A C 1
ATOM 686 O O . ASP A 1 96 ? 7.676 -7.418 -15.198 1.00 83.88 96 ASP A O 1
ATOM 690 N N . GLY A 1 97 ? 8.045 -5.336 -14.393 1.00 76.69 97 GLY A N 1
ATOM 691 C CA . GLY A 1 97 ? 6.680 -4.972 -14.058 1.00 76.69 97 GLY A CA 1
ATOM 692 C C . GLY A 1 97 ? 6.206 -5.581 -12.749 1.00 76.69 97 GLY A C 1
ATOM 693 O O . GLY A 1 97 ? 4.996 -5.782 -12.602 1.00 76.69 97 GLY A O 1
ATOM 694 N N . ASP A 1 98 ? 7.112 -5.940 -11.841 1.00 72.38 98 ASP A N 1
ATOM 695 C CA . ASP A 1 98 ? 6.764 -6.437 -10.511 1.00 72.38 98 ASP A CA 1
ATOM 696 C C . ASP A 1 98 ? 6.616 -5.323 -9.459 1.00 72.38 98 ASP A C 1
ATOM 698 O O . ASP A 1 98 ? 6.210 -5.598 -8.325 1.00 72.38 98 ASP A O 1
ATOM 702 N N . CYS A 1 99 ? 6.789 -4.063 -9.877 1.00 72.75 99 CYS A N 1
ATOM 703 C CA . CYS A 1 99 ? 6.749 -2.867 -9.046 1.00 72.75 99 CYS A CA 1
ATOM 704 C C . CYS A 1 99 ? 7.861 -2.778 -8.007 1.00 72.75 99 CYS A C 1
ATOM 706 O O . CYS A 1 99 ? 7.778 -1.929 -7.123 1.00 72.75 99 CYS A O 1
ATOM 708 N N . ASP A 1 100 ? 8.899 -3.591 -8.124 1.00 77.75 100 ASP A N 1
ATOM 709 C CA . ASP A 1 100 ? 10.159 -3.427 -7.432 1.00 77.75 100 ASP A CA 1
ATOM 710 C C . ASP A 1 100 ? 11.174 -2.767 -8.379 1.00 77.75 100 ASP A C 1
ATOM 712 O O . ASP A 1 100 ? 11.128 -2.923 -9.592 1.00 77.75 100 ASP A O 1
ATOM 716 N N . VAL A 1 101 ? 12.106 -1.989 -7.826 1.00 84.94 101 VAL A N 1
ATOM 717 C CA . VAL A 1 101 ? 13.350 -1.658 -8.535 1.00 84.94 101 VAL A CA 1
ATOM 718 C C . VAL A 1 101 ? 14.473 -2.405 -7.848 1.00 84.94 101 VAL A C 1
ATOM 720 O O . VAL A 1 101 ? 15.046 -1.939 -6.853 1.00 84.94 101 VAL A O 1
ATOM 723 N N . ASP A 1 102 ? 14.792 -3.580 -8.366 1.00 88.06 102 ASP A N 1
ATOM 724 C CA . ASP A 1 102 ? 15.700 -4.506 -7.721 1.00 88.06 102 ASP A CA 1
ATOM 725 C C . ASP A 1 102 ? 16.772 -5.079 -8.668 1.00 88.06 102 ASP A C 1
ATOM 727 O O . ASP A 1 102 ? 17.220 -4.477 -9.653 1.00 88.06 102 ASP A O 1
ATOM 731 N N . PHE A 1 103 ? 17.324 -6.229 -8.285 1.00 93.75 103 PHE A N 1
ATOM 732 C CA . PHE A 1 103 ? 18.354 -6.884 -9.068 1.00 93.75 103 PHE A CA 1
ATOM 733 C C . PHE A 1 103 ? 17.865 -7.352 -10.443 1.00 93.75 103 PHE A C 1
ATOM 735 O O . PHE A 1 103 ? 18.668 -7.398 -11.379 1.00 93.75 103 PHE A O 1
ATOM 742 N N . GLN A 1 104 ? 16.594 -7.705 -10.580 1.00 92.62 104 GLN A N 1
ATOM 743 C CA . GLN A 1 104 ? 16.012 -8.173 -11.823 1.00 92.62 104 GLN A CA 1
ATOM 744 C C . GLN A 1 104 ? 15.892 -7.028 -12.842 1.00 92.62 104 GLN A C 1
ATOM 746 O O . GLN A 1 104 ? 16.282 -7.216 -14.002 1.00 92.62 104 GLN A O 1
ATOM 751 N N . ASP A 1 105 ? 15.555 -5.814 -12.406 1.00 91.62 105 ASP A N 1
ATOM 752 C CA . ASP A 1 105 ? 15.593 -4.606 -13.245 1.00 91.62 105 ASP A CA 1
ATOM 753 C C . ASP A 1 105 ? 17.004 -4.240 -13.668 1.00 91.62 105 ASP A C 1
ATOM 755 O O . ASP A 1 105 ? 17.266 -3.937 -14.837 1.00 91.62 105 ASP A O 1
ATOM 759 N N . LEU A 1 106 ? 17.962 -4.343 -12.741 1.00 96.00 106 LEU A N 1
ATOM 760 C CA . LEU A 1 106 ? 19.369 -4.134 -13.063 1.00 96.00 106 LEU A CA 1
ATOM 761 C C . LEU A 1 106 ? 19.839 -5.102 -14.149 1.00 96.00 106 LEU A C 1
ATOM 763 O O . LEU A 1 106 ? 20.546 -4.698 -15.074 1.00 96.00 106 LEU A O 1
ATOM 767 N N . LEU A 1 107 ? 19.458 -6.378 -14.061 1.00 97.00 107 LEU A N 1
ATOM 768 C CA . LEU A 1 107 ? 19.778 -7.350 -15.102 1.00 97.00 107 LEU A CA 1
ATOM 769 C C . LEU A 1 107 ? 19.136 -6.970 -16.440 1.00 97.00 107 LEU A C 1
ATOM 771 O O . LEU A 1 107 ? 19.811 -7.057 -17.469 1.00 97.00 107 LEU A O 1
ATOM 775 N N . THR A 1 108 ? 17.884 -6.515 -16.435 1.00 95.19 108 THR A N 1
ATOM 776 C CA . THR A 1 108 ? 17.170 -6.076 -17.643 1.00 95.19 108 THR A CA 1
ATOM 777 C C . THR A 1 108 ? 17.829 -4.851 -18.290 1.00 95.19 108 THR A C 1
ATOM 779 O O . THR A 1 108 ? 18.038 -4.829 -19.511 1.00 95.19 108 THR A O 1
ATOM 782 N N . MET A 1 109 ? 18.270 -3.875 -17.489 1.00 96.56 109 MET A N 1
ATOM 783 C CA . MET A 1 109 ? 19.047 -2.725 -17.962 1.00 96.56 109 MET A CA 1
ATOM 784 C C . MET A 1 109 ? 20.391 -3.155 -18.554 1.00 96.56 109 MET A C 1
ATOM 786 O O . MET A 1 109 ? 20.733 -2.773 -19.674 1.00 96.56 109 MET A O 1
ATOM 790 N N . LEU A 1 110 ? 21.158 -3.982 -17.835 1.00 97.19 110 LEU A N 1
ATOM 791 C CA . LEU A 1 110 ? 22.470 -4.452 -18.292 1.00 97.19 110 LEU A CA 1
ATOM 792 C C . LEU A 1 110 ? 22.371 -5.308 -19.563 1.00 97.19 110 LEU A C 1
ATOM 794 O O . LEU A 1 110 ? 23.268 -5.258 -20.406 1.00 97.19 110 LEU A O 1
ATOM 798 N N . ALA A 1 111 ? 21.285 -6.063 -19.739 1.00 97.12 111 ALA A N 1
ATOM 799 C CA . ALA A 1 111 ? 21.009 -6.802 -20.971 1.00 97.12 111 ALA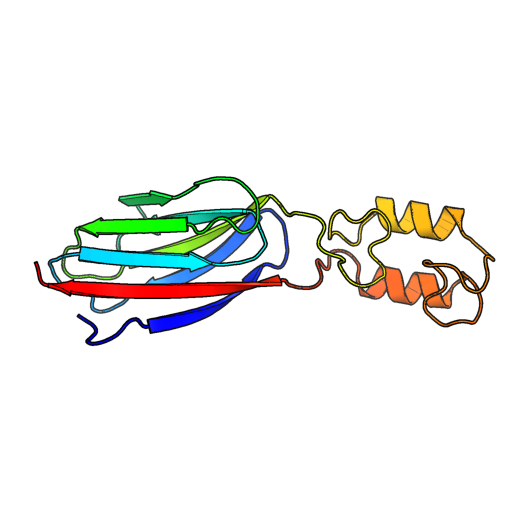 A CA 1
ATOM 800 C C . ALA A 1 111 ? 20.740 -5.876 -22.172 1.00 97.12 111 ALA A C 1
ATOM 802 O O . ALA A 1 111 ? 20.977 -6.267 -23.316 1.00 97.12 111 ALA A O 1
ATOM 803 N N . SER A 1 112 ? 20.297 -4.647 -21.905 1.00 96.81 112 SER A N 1
ATOM 804 C CA . SER A 1 112 ? 19.995 -3.618 -22.901 1.00 96.81 112 SER A CA 1
ATOM 805 C C . SER A 1 112 ? 21.139 -2.614 -23.086 1.00 96.81 112 SER A C 1
ATOM 807 O O . SER A 1 112 ? 20.950 -1.586 -23.725 1.00 96.81 112 SER A O 1
ATOM 809 N N . TRP A 1 113 ? 22.335 -2.879 -22.552 1.00 97.88 113 TRP A N 1
ATOM 810 C CA . TRP A 1 113 ? 23.442 -1.920 -22.576 1.00 97.88 113 TRP A CA 1
ATOM 811 C C . TRP A 1 113 ? 23.798 -1.436 -23.993 1.00 97.88 113 TRP A C 1
ATOM 813 O O . TRP A 1 113 ? 24.024 -2.236 -24.904 1.00 97.88 113 TRP A O 1
ATOM 823 N N . GLY A 1 114 ? 23.894 -0.117 -24.173 1.00 96.25 114 GLY A N 1
ATOM 824 C CA . GLY A 1 114 ? 24.152 0.538 -25.459 1.00 96.25 114 GLY A CA 1
ATOM 825 C C . GLY A 1 114 ? 22.958 0.580 -26.421 1.00 96.25 114 GLY A C 1
ATOM 826 O O . GLY A 1 114 ? 23.115 1.031 -27.556 1.00 96.25 114 GLY A O 1
ATOM 827 N N . CYS A 1 115 ? 21.786 0.102 -26.004 1.00 96.94 115 CYS A N 1
ATOM 828 C CA . CYS A 1 115 ? 20.535 0.283 -26.733 1.00 96.94 115 CYS A CA 1
ATOM 829 C C . CYS A 1 115 ? 20.120 1.764 -26.741 1.00 96.94 115 CYS A C 1
ATOM 831 O O . CYS A 1 115 ? 20.423 2.476 -25.796 1.00 96.94 115 CYS A O 1
ATOM 833 N N . VAL A 1 116 ? 19.448 2.230 -27.795 1.00 96.75 116 VAL A N 1
ATOM 834 C CA . VAL A 1 116 ? 18.994 3.626 -27.955 1.00 96.75 116 VAL A CA 1
ATOM 835 C C . VAL A 1 116 ? 17.488 3.626 -28.195 1.00 96.75 116 VAL A C 1
ATOM 837 O O . VAL A 1 116 ? 17.004 2.757 -28.927 1.00 96.75 116 VAL A O 1
ATOM 840 N N . ASP A 1 117 ? 16.772 4.585 -27.604 1.00 90.62 117 ASP A N 1
ATOM 841 C CA . ASP A 1 117 ? 15.313 4.746 -27.708 1.00 90.62 117 ASP A CA 1
ATOM 842 C C . ASP A 1 117 ? 14.525 3.490 -27.269 1.00 90.62 117 ASP A C 1
ATOM 844 O O . ASP A 1 117 ? 13.483 3.148 -27.838 1.00 90.62 117 ASP A O 1
ATOM 848 N N . CYS A 1 118 ? 15.026 2.759 -26.272 1.00 92.50 118 CYS A N 1
ATOM 849 C CA . CYS A 1 118 ? 14.352 1.591 -25.698 1.00 92.50 118 CYS A CA 1
ATOM 850 C C . CYS A 1 118 ? 13.977 1.818 -24.231 1.00 92.50 118 CYS A C 1
ATOM 852 O O . CYS A 1 118 ? 14.457 2.773 -23.637 1.00 92.50 118 CYS A O 1
ATOM 854 N N . PRO A 1 119 ? 13.130 0.967 -23.620 1.00 91.81 119 PRO A N 1
ATOM 855 C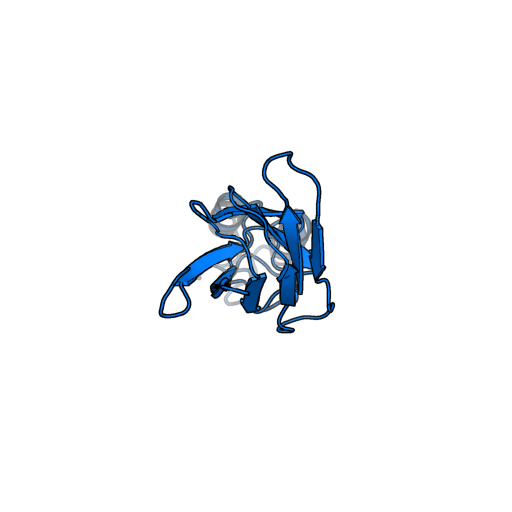 CA . PRO A 1 119 ? 12.597 1.238 -22.281 1.00 91.81 119 PRO A CA 1
ATOM 856 C C . PRO A 1 119 ? 13.655 1.497 -21.197 1.00 91.81 119 PRO A C 1
ATOM 858 O O . PRO A 1 119 ? 13.405 2.284 -20.295 1.00 91.81 119 PRO A O 1
ATOM 861 N N . ALA A 1 120 ? 14.837 0.879 -21.307 1.00 94.44 120 ALA A N 1
ATOM 862 C CA . ALA A 1 120 ? 15.945 1.070 -20.369 1.00 94.44 120 ALA A CA 1
ATOM 863 C C . ALA A 1 120 ? 16.807 2.326 -20.631 1.00 94.44 120 ALA A C 1
ATOM 865 O O . ALA A 1 120 ? 17.720 2.593 -19.852 1.00 94.44 120 ALA A O 1
ATOM 866 N N . ASP A 1 121 ? 16.567 3.053 -21.730 1.00 96.12 121 ASP A N 1
ATOM 867 C CA . ASP A 1 121 ? 17.199 4.336 -22.072 1.00 96.12 121 ASP A CA 1
ATOM 868 C C . ASP A 1 121 ? 16.354 5.461 -21.461 1.00 96.12 121 ASP A C 1
ATOM 870 O O . ASP A 1 121 ? 15.384 5.944 -22.048 1.00 96.12 121 ASP A O 1
ATOM 874 N N . LEU A 1 122 ? 16.678 5.796 -20.217 1.00 93.62 122 LEU A N 1
ATOM 875 C CA . LEU A 1 122 ? 15.903 6.670 -19.342 1.00 93.62 122 LEU A CA 1
ATOM 876 C C . LEU A 1 122 ? 16.232 8.148 -19.574 1.00 93.62 122 LEU A C 1
ATOM 878 O O . LEU A 1 122 ? 15.420 9.015 -19.241 1.00 93.62 122 LEU A O 1
ATOM 882 N N . ASP A 1 123 ? 17.412 8.447 -20.126 1.00 94.50 123 ASP A N 1
ATOM 883 C CA . ASP A 1 123 ? 17.862 9.813 -20.414 1.00 94.50 123 ASP A CA 1
ATOM 884 C C . ASP A 1 123 ? 17.833 10.196 -21.909 1.00 94.50 123 ASP A C 1
ATOM 886 O O . ASP A 1 123 ? 18.006 11.374 -22.245 1.00 94.50 123 ASP A O 1
ATOM 890 N N . GLY A 1 124 ? 17.554 9.238 -22.803 1.00 93.81 124 GLY A N 1
ATOM 891 C CA . GLY A 1 124 ? 17.492 9.429 -24.256 1.00 93.81 124 GLY A CA 1
ATOM 892 C C . GLY A 1 124 ? 18.866 9.520 -24.934 1.00 93.81 124 GLY A C 1
ATOM 893 O O . GLY A 1 124 ? 18.963 9.970 -26.081 1.00 93.81 124 GLY A O 1
ATOM 894 N N . GLY A 1 125 ? 19.942 9.173 -24.222 1.00 95.06 125 GLY A N 1
ATOM 895 C CA . GLY A 1 125 ? 21.324 9.125 -24.699 1.00 95.06 125 GLY A CA 1
ATOM 896 C C . GLY A 1 125 ? 21.810 7.719 -25.063 1.00 95.06 125 GLY A C 1
ATOM 897 O O . GLY A 1 125 ? 22.942 7.570 -25.543 1.00 95.06 125 GLY A O 1
ATOM 898 N N . GLY A 1 126 ? 20.961 6.712 -24.876 1.00 96.81 126 GLY A N 1
ATOM 899 C CA . GLY A 1 126 ? 21.271 5.297 -24.974 1.00 96.81 126 GLY A CA 1
ATOM 900 C C . GLY A 1 126 ? 21.723 4.708 -23.639 1.00 96.81 126 GLY A C 1
ATOM 901 O O . GLY A 1 126 ? 22.514 5.319 -22.925 1.00 96.81 126 GLY A O 1
ATOM 902 N N . VAL A 1 127 ? 21.300 3.469 -23.362 1.00 97.81 127 VAL A N 1
ATOM 903 C CA . VAL A 1 127 ? 21.522 2.764 -22.091 1.00 97.81 127 VAL A CA 1
ATOM 904 C C . VAL A 1 127 ? 23.001 2.747 -21.721 1.00 97.81 127 VAL A C 1
ATOM 906 O O . VAL A 1 127 ? 23.822 2.063 -22.348 1.00 97.81 127 VAL A O 1
ATOM 909 N N . GLY A 1 128 ? 23.339 3.466 -20.663 1.00 97.25 128 GLY A N 1
ATOM 910 C CA . GLY A 1 128 ? 24.696 3.618 -20.189 1.00 97.25 128 GLY A CA 1
ATOM 911 C C . GLY A 1 128 ? 24.772 3.955 -18.709 1.00 97.25 128 GLY A C 1
ATOM 912 O O . GLY A 1 128 ? 23.940 3.583 -17.885 1.00 97.25 128 GLY A O 1
ATOM 913 N N .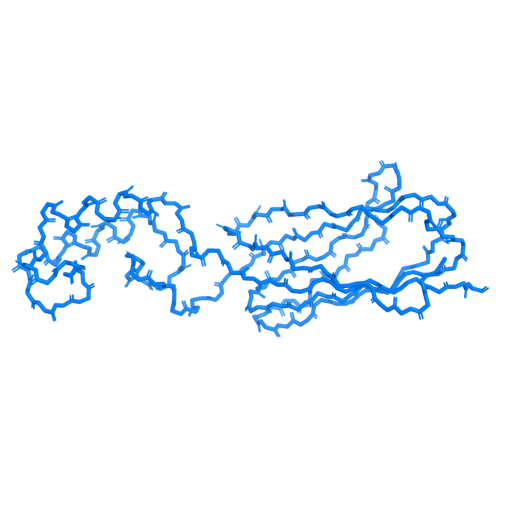 PHE A 1 129 ? 25.860 4.629 -18.342 1.00 97.62 129 PHE A N 1
ATOM 914 C CA . PHE A 1 129 ? 26.147 4.889 -16.936 1.00 97.62 129 PHE A CA 1
ATOM 915 C C . PHE A 1 129 ? 25.163 5.881 -16.306 1.00 97.62 129 PHE A C 1
ATOM 917 O O . PHE A 1 129 ? 24.896 5.772 -15.114 1.00 97.62 129 PHE A O 1
ATOM 924 N N . THR A 1 130 ? 24.619 6.827 -17.077 1.00 97.56 130 THR A N 1
ATOM 925 C CA . THR A 1 130 ? 23.603 7.758 -16.567 1.00 97.56 130 THR A CA 1
ATOM 926 C C . THR A 1 130 ? 22.318 7.016 -16.210 1.00 97.56 130 THR A C 1
ATOM 928 O O . THR A 1 130 ? 21.818 7.203 -15.104 1.00 97.56 130 THR A O 1
ATOM 931 N N . ASP A 1 131 ? 21.846 6.113 -17.071 1.00 97.44 131 ASP A N 1
ATOM 932 C CA . ASP A 1 131 ? 20.659 5.291 -16.806 1.00 97.44 131 ASP A CA 1
ATOM 933 C C . ASP A 1 131 ? 20.866 4.397 -15.587 1.00 97.44 131 ASP A C 1
ATOM 935 O O . ASP A 1 131 ? 20.005 4.331 -14.714 1.00 97.44 131 ASP A O 1
ATOM 939 N N . LEU A 1 132 ? 22.055 3.797 -15.448 1.00 97.25 132 LEU A N 1
ATOM 940 C CA . LEU A 1 132 ? 22.400 3.022 -14.255 1.00 97.25 132 LEU A CA 1
ATOM 941 C C . LEU A 1 132 ? 22.315 3.861 -12.974 1.00 97.25 132 LEU A C 1
ATOM 943 O O . LEU A 1 132 ? 21.872 3.359 -11.944 1.00 97.25 132 LEU A O 1
ATOM 947 N N . LEU A 1 133 ? 22.733 5.129 -13.006 1.00 96.94 133 LEU A N 1
ATOM 948 C CA . LEU A 1 133 ? 22.588 6.013 -11.847 1.00 96.94 133 LEU A CA 1
ATOM 949 C C . LEU A 1 133 ? 21.121 6.341 -11.553 1.00 96.94 133 LEU A C 1
ATOM 951 O O . LEU A 1 133 ? 20.774 6.448 -10.379 1.00 96.94 133 LEU A O 1
ATOM 955 N N . ILE A 1 134 ? 20.274 6.471 -12.580 1.00 93.81 134 ILE A N 1
ATOM 956 C CA . ILE A 1 134 ? 18.826 6.649 -12.410 1.00 93.81 134 ILE A CA 1
ATOM 957 C C . ILE A 1 134 ? 18.229 5.397 -11.751 1.00 93.81 134 ILE A C 1
ATOM 959 O O . ILE A 1 134 ? 17.575 5.525 -10.717 1.00 93.81 134 ILE A O 1
ATOM 963 N N . LEU A 1 135 ? 18.551 4.196 -12.245 1.00 93.38 135 LEU A N 1
ATOM 964 C CA . LEU A 1 135 ? 18.117 2.931 -11.641 1.00 93.38 135 LEU A CA 1
ATOM 965 C C . LEU A 1 135 ? 18.550 2.805 -10.182 1.00 93.38 135 LEU A C 1
ATOM 967 O O . LEU A 1 135 ? 17.727 2.579 -9.303 1.00 93.38 135 LEU A O 1
ATOM 971 N N . LEU A 1 136 ? 19.834 3.017 -9.892 1.00 93.12 136 LEU A N 1
ATOM 972 C CA . LEU A 1 136 ? 20.345 2.919 -8.524 1.00 93.12 136 LEU A CA 1
ATOM 973 C C . LEU A 1 136 ? 19.772 3.996 -7.593 1.00 93.12 136 LEU A C 1
ATOM 975 O O . LEU A 1 136 ? 19.757 3.796 -6.380 1.00 93.12 136 LEU A O 1
ATOM 979 N N . SER A 1 137 ? 19.317 5.133 -8.131 1.00 89.94 137 SER A N 1
ATOM 980 C CA . SER A 1 137 ? 18.639 6.163 -7.336 1.00 89.94 137 SER A CA 1
ATOM 981 C C . SER A 1 137 ? 17.223 5.764 -6.924 1.00 89.94 137 SER A C 1
ATOM 983 O O . SER A 1 137 ? 16.759 6.224 -5.884 1.00 89.94 137 SER A O 1
ATOM 985 N N . ALA A 1 138 ? 16.591 4.882 -7.700 1.00 85.75 138 ALA A N 1
ATOM 986 C CA . ALA A 1 138 ? 15.285 4.300 -7.423 1.00 85.75 138 ALA A CA 1
ATOM 987 C C . ALA A 1 138 ? 15.384 2.922 -6.741 1.00 85.75 138 ALA A C 1
ATOM 989 O O . ALA A 1 138 ? 14.373 2.268 -6.558 1.00 85.75 138 ALA A O 1
ATOM 990 N N . TRP A 1 139 ? 16.580 2.456 -6.357 1.00 87.19 139 TRP A N 1
ATOM 991 C CA . TRP A 1 139 ? 16.761 1.103 -5.822 1.00 87.19 139 TRP A CA 1
ATOM 992 C C . TRP A 1 139 ? 15.911 0.837 -4.573 1.00 87.19 139 TRP A C 1
ATOM 994 O O . TRP A 1 139 ? 16.077 1.503 -3.545 1.00 87.19 139 TRP A O 1
ATOM 1004 N N . GLY A 1 140 ? 15.079 -0.202 -4.635 1.00 73.94 140 GLY A N 1
ATOM 1005 C CA . GLY A 1 140 ? 14.131 -0.572 -3.588 1.00 73.94 140 GLY A CA 1
ATOM 1006 C C . GLY A 1 140 ? 12.952 0.394 -3.436 1.00 73.94 140 GLY A C 1
ATOM 1007 O O . GLY A 1 140 ? 12.305 0.367 -2.388 1.00 73.94 140 GLY A O 1
ATOM 1008 N N . ASP A 1 141 ? 12.721 1.271 -4.417 1.00 71.31 141 ASP A N 1
ATOM 1009 C CA . ASP A 1 141 ? 11.492 2.051 -4.557 1.00 71.31 141 ASP A CA 1
ATOM 1010 C C . ASP A 1 141 ? 10.428 1.217 -5.281 1.00 71.31 141 ASP A C 1
ATOM 1012 O O . ASP A 1 141 ? 10.749 0.465 -6.196 1.00 71.31 141 ASP A O 1
ATOM 1016 N N . PHE A 1 142 ? 9.173 1.386 -4.872 1.00 62.69 142 PHE A N 1
ATOM 1017 C CA . PHE A 1 142 ? 7.999 0.740 -5.467 1.00 62.69 142 PHE A CA 1
ATOM 1018 C C . PHE A 1 142 ? 7.052 1.747 -6.136 1.00 62.69 142 PHE A C 1
ATOM 1020 O O . PHE A 1 142 ? 5.881 1.452 -6.383 1.00 62.69 142 PHE A O 1
ATOM 1027 N N . GLY A 1 143 ? 7.498 2.992 -6.345 1.00 59.97 143 GLY A N 1
ATOM 1028 C CA . GLY A 1 143 ? 6.657 4.033 -6.942 1.00 59.97 143 GLY A CA 1
ATOM 1029 C C . GLY A 1 143 ? 5.390 4.312 -6.125 1.00 59.97 143 GLY A C 1
ATOM 1030 O O . GLY A 1 143 ? 4.344 4.580 -6.707 1.00 59.97 143 GLY A O 1
ATOM 1031 N N . GLY A 1 144 ? 5.505 4.201 -4.791 1.00 67.38 144 GLY A N 1
ATOM 1032 C CA . GLY A 1 144 ? 4.485 4.384 -3.750 1.00 67.38 144 GLY A CA 1
ATOM 1033 C C . GLY A 1 144 ? 3.033 4.497 -4.223 1.00 67.38 144 GLY A C 1
ATOM 1034 O O . GLY A 1 144 ? 2.605 5.556 -4.680 1.00 67.38 144 GLY A O 1
ATOM 1035 N N . VAL A 1 145 ? 2.231 3.451 -4.021 1.00 77.38 145 VAL A N 1
ATOM 1036 C CA . VAL A 1 145 ? 0.858 3.423 -4.534 1.00 77.38 145 VAL A CA 1
ATOM 1037 C C . VAL A 1 145 ? -0.151 3.841 -3.468 1.00 77.38 145 VAL A C 1
ATOM 1039 O O . VAL A 1 145 ? -0.208 3.270 -2.378 1.00 77.38 145 VAL A O 1
ATOM 1042 N N . GLU A 1 146 ? -0.955 4.862 -3.772 1.00 88.06 146 GLU A N 1
ATOM 1043 C CA . GLU A 1 146 ? -1.932 5.400 -2.827 1.00 88.06 146 GLU A CA 1
ATOM 1044 C C . GLU A 1 146 ? -3.117 4.454 -2.594 1.00 88.06 146 GLU A C 1
ATOM 1046 O O . GLU A 1 146 ? -3.647 3.832 -3.518 1.00 88.06 146 GLU A O 1
ATOM 1051 N N . TYR A 1 147 ? -3.590 4.426 -1.350 1.00 90.88 147 TYR A N 1
ATOM 1052 C CA . TYR A 1 147 ? -4.857 3.817 -0.961 1.00 90.88 147 TYR A CA 1
ATOM 1053 C C . TYR A 1 147 ? -5.676 4.782 -0.099 1.00 90.88 147 TYR A C 1
ATOM 1055 O O . TYR A 1 147 ? -5.153 5.725 0.497 1.00 90.88 147 TYR A O 1
ATOM 1063 N N . GLN A 1 148 ? -6.980 4.538 -0.020 1.00 95.88 148 GLN A N 1
ATOM 1064 C CA . GLN A 1 148 ? -7.925 5.277 0.809 1.00 95.88 148 GLN A CA 1
ATOM 1065 C C . GLN A 1 148 ? -8.464 4.372 1.914 1.00 95.88 148 GLN A C 1
ATOM 1067 O O . GLN A 1 148 ? -9.048 3.323 1.644 1.00 95.88 148 GLN A O 1
ATOM 1072 N N . LEU A 1 149 ? -8.289 4.802 3.160 1.00 97.00 149 LEU A N 1
ATOM 1073 C CA . LEU A 1 149 ? -8.825 4.162 4.353 1.00 97.00 149 LEU A CA 1
ATOM 1074 C C . LEU A 1 149 ? -9.956 5.019 4.922 1.00 97.00 149 LEU A C 1
ATOM 1076 O O . LEU A 1 149 ? -9.734 6.136 5.387 1.00 97.00 149 LEU A O 1
ATOM 1080 N N . GLU A 1 150 ? -11.168 4.482 4.931 1.00 97.06 150 GLU A N 1
ATOM 1081 C CA . GLU A 1 150 ? -12.359 5.138 5.455 1.00 97.06 150 GLU A CA 1
ATOM 1082 C C . GLU A 1 150 ? -12.842 4.469 6.742 1.00 97.06 150 GLU A C 1
ATOM 1084 O O . GLU A 1 150 ? -12.952 3.246 6.839 1.00 97.06 150 GLU A O 1
ATOM 1089 N N . VAL A 1 151 ? -13.168 5.281 7.748 1.00 96.50 151 VAL A N 1
ATOM 1090 C CA . VAL A 1 151 ? -13.558 4.814 9.082 1.00 96.50 151 VAL A CA 1
ATOM 1091 C C . VAL A 1 151 ? -14.855 5.479 9.516 1.00 96.50 151 VAL A C 1
ATOM 1093 O O . VAL A 1 151 ? -14.941 6.701 9.650 1.00 96.50 151 VAL A O 1
ATOM 1096 N N . LEU A 1 152 ? -15.862 4.667 9.825 1.00 96.00 152 LEU A N 1
ATOM 1097 C CA . LEU A 1 152 ? -17.136 5.107 10.382 1.00 96.00 152 LEU A CA 1
ATOM 1098 C C . LEU A 1 152 ? -17.443 4.359 11.676 1.00 96.00 152 LEU A C 1
ATOM 1100 O O . LEU A 1 152 ? -17.734 3.168 11.679 1.00 96.00 152 LEU A O 1
ATOM 1104 N N . GLY A 1 153 ? -17.455 5.074 12.788 1.00 94.38 153 GLY A N 1
ATOM 1105 C CA . GLY A 1 153 ? -17.981 4.596 14.051 1.00 94.38 153 GLY A CA 1
ATOM 1106 C C . GLY A 1 153 ? -19.451 4.976 14.240 1.00 94.38 153 GLY A C 1
ATOM 1107 O O . GLY A 1 153 ? -19.827 6.140 14.097 1.00 94.38 153 GLY A O 1
ATOM 1108 N N . ARG A 1 154 ? -20.262 4.037 14.731 1.00 93.06 154 ARG A N 1
ATOM 1109 C CA . ARG A 1 154 ? -21.633 4.299 15.195 1.00 93.06 154 ARG A CA 1
ATOM 1110 C C . ARG A 1 154 ? -21.880 3.710 16.584 1.00 93.06 154 ARG A C 1
ATOM 1112 O O . ARG A 1 154 ? -21.395 2.627 16.911 1.00 93.06 154 ARG A O 1
ATOM 1119 N N . SER A 1 155 ? -22.672 4.422 17.385 1.00 88.88 155 SER A N 1
ATOM 1120 C CA . SER A 1 155 ? -23.160 3.912 18.668 1.00 88.88 155 SER A CA 1
ATOM 1121 C C . SER A 1 155 ? -24.082 2.719 18.451 1.00 88.88 155 SER A C 1
ATOM 1123 O O . SER A 1 155 ? -24.896 2.740 17.524 1.00 88.88 155 SER A O 1
ATOM 1125 N N . GLY A 1 156 ? -23.929 1.707 19.306 1.00 66.88 156 GLY A N 1
ATOM 1126 C CA . GLY A 1 156 ? -24.830 0.555 19.381 1.00 66.88 156 GLY A CA 1
ATOM 1127 C C . GLY A 1 156 ? -26.117 0.853 20.134 1.00 66.88 156 GLY A C 1
ATOM 1128 O O . GLY A 1 156 ? -26.140 1.840 20.905 1.00 66.88 156 GLY A O 1
#

Radius of gyration: 20.21 Å; chains: 1; bounding box: 51×23×53 Å

pLDDT: mean 89.03, std 10.91, range [49.0, 98.38]

Secondary structure (DSSP, 8-state):
--SS-EEEEEEE-STT-EEEEEEEEE-SEEEEEEEE-SSEEEEEEE-TTS-EEEEE---STTPPEEEEEEE-SEEEEEEEEEEE-----PPTT--SSSS--SHHHHHHHHHTTT-SSSTT-SSSS-SSHHHHHHHHHTTT----EEEEEEEEEEE-

Foldseek 3Di:
DDPFKDKDKDWDWDAFDKDKDKDFQAAFFKKKKKKFFQAQKKKFKAFPVRHTQDIFRVDDGRDMTMDMGGDHGGMMMIMIGGNAGAQDPQDPPPDVSRLALEPVSVVVLVVQAQPAPDRLPPPRPGRDDVSVVVSVVCHGTSSITMMMMIMDHDHD